Protein AF-Q6TFE7-F1 (afdb_monomer_lite)

Radius of gyration: 23.32 Å; chains: 1; bounding box: 56×25×63 Å

Secondary structure (DSSP, 8-state):
---HHHHHHHHHHHHHHHHHHHHTTHHHHHHHH-HHHHHHHHHHHHHHHHHHHHHHHTS-SEEEEEEEEEEEPTT-SSPPEEEEEEEEEEETT-SSEEEEEEETTEEEEEEES--BSSTTS-SB--GGGSEEE---

Sequence (136 aa):
MSSERQKLKTDIQNIKRIIELIMQKEKVLIDYSGEEKFKKVISYFNEAIVCFEKKKDSLPIGYRYTGIFYTKKPYTYPVESVKTKETLFMPEHLSSWEKKLTKDGYEYSYYLRAVYKDKKMTIPLVREDGEMVFES

Organism: Caedibacter taeniospiralis (NCBI:txid28907)

Foldseek 3Di:
DAFPLNVLVVVLVVLVVVLVVVVVCVVVCCVPPNPVVSVVVSVVSVVVSVVSVVVSQVAFQWFKDAAWKWAWDPPDVVIFIDIDGGMWTGGSGDFWTWDWDQDPNDTDIDTGPWMAPDGVSPHTDGRVNTDGHGDD

Structure (mmCIF, N/CA/C/O backbone):
data_AF-Q6TFE7-F1
#
_entry.id   AF-Q6TFE7-F1
#
loop_
_atom_site.group_PDB
_atom_site.id
_atom_site.type_symbol
_atom_site.label_atom_id
_atom_site.label_alt_id
_atom_site.label_comp_id
_atom_site.label_asym_id
_atom_site.label_entity_id
_atom_site.label_seq_id
_atom_site.pdbx_PDB_ins_code
_atom_site.Cartn_x
_atom_site.Cartn_y
_atom_site.Cartn_z
_atom_site.occupancy
_atom_site.B_iso_or_equiv
_atom_site.auth_seq_id
_atom_site.auth_comp_id
_atom_site.auth_asym_id
_atom_site.auth_atom_id
_atom_site.pdbx_PDB_model_num
ATOM 1 N N . MET A 1 1 ? -0.593 13.977 -6.172 1.00 44.97 1 MET A N 1
ATOM 2 C CA . MET A 1 1 ? -1.887 13.347 -5.823 1.00 44.97 1 MET A CA 1
ATOM 3 C C . MET A 1 1 ? -1.607 12.312 -4.747 1.00 44.97 1 MET A C 1
ATOM 5 O O . MET A 1 1 ? -0.647 11.578 -4.926 1.00 44.97 1 MET A O 1
ATOM 9 N N . SER A 1 2 ? -2.344 12.279 -3.630 1.00 57.44 2 SER A N 1
ATOM 10 C CA . SER A 1 2 ? -2.162 11.198 -2.648 1.00 57.44 2 SER A CA 1
ATOM 11 C C . SER A 1 2 ? -2.764 9.901 -3.190 1.00 57.44 2 SER A C 1
ATOM 13 O O . SER A 1 2 ? -3.879 9.918 -3.723 1.00 57.44 2 SER A O 1
ATOM 15 N N . SER A 1 3 ? -2.014 8.800 -3.092 1.00 79.69 3 SER A N 1
ATOM 16 C CA . SER A 1 3 ? -2.505 7.458 -3.411 1.00 79.69 3 SER A CA 1
ATOM 17 C C . SER A 1 3 ? -3.721 7.129 -2.535 1.00 79.69 3 SER A C 1
ATOM 19 O O . SER A 1 3 ? -3.845 7.610 -1.406 1.00 79.69 3 SER A O 1
ATOM 21 N N . GLU A 1 4 ? -4.641 6.310 -3.043 1.00 87.81 4 GLU A N 1
ATOM 22 C CA . GLU A 1 4 ? -5.791 5.820 -2.267 1.00 87.81 4 GLU A CA 1
ATOM 23 C C . GLU A 1 4 ? -5.336 5.112 -0.980 1.00 87.81 4 GLU A C 1
ATOM 25 O O . GLU A 1 4 ? -5.895 5.351 0.089 1.00 87.81 4 GLU A O 1
ATOM 30 N N . ARG A 1 5 ? -4.241 4.344 -1.052 1.00 89.19 5 ARG A N 1
ATOM 31 C CA . ARG A 1 5 ? -3.607 3.707 0.108 1.00 89.19 5 ARG A CA 1
ATOM 32 C C . ARG A 1 5 ? -3.172 4.726 1.168 1.00 89.19 5 ARG A C 1
ATOM 34 O O . ARG A 1 5 ? -3.431 4.514 2.352 1.00 89.19 5 ARG A O 1
ATOM 41 N N . GLN A 1 6 ? -2.563 5.848 0.769 1.00 88.00 6 GLN A N 1
ATOM 42 C CA . GLN A 1 6 ? -2.154 6.899 1.705 1.00 88.00 6 GLN A CA 1
ATOM 43 C C . GLN A 1 6 ? -3.362 7.576 2.364 1.00 88.00 6 GLN A C 1
ATOM 45 O O . GLN A 1 6 ? -3.302 7.883 3.553 1.00 88.00 6 GLN A O 1
ATOM 50 N N . LYS A 1 7 ? -4.466 7.768 1.628 1.00 91.19 7 LYS A N 1
ATOM 51 C CA . LYS A 1 7 ? -5.720 8.282 2.206 1.00 91.19 7 LYS A CA 1
ATOM 52 C C . LYS A 1 7 ? -6.262 7.332 3.272 1.00 91.19 7 LYS A C 1
ATOM 54 O O . LYS A 1 7 ? -6.470 7.763 4.399 1.00 91.19 7 LYS A O 1
ATOM 59 N N . LEU A 1 8 ? -6.353 6.036 2.962 1.00 93.88 8 LEU A N 1
ATOM 60 C CA . LEU A 1 8 ? -6.782 5.014 3.924 1.00 93.88 8 LEU A CA 1
ATOM 61 C C . LEU A 1 8 ? -5.886 4.983 5.168 1.00 93.88 8 LEU A C 1
ATOM 63 O O . LEU A 1 8 ? -6.387 4.875 6.284 1.00 93.88 8 LEU A O 1
ATOM 67 N N . LYS A 1 9 ? -4.564 5.132 5.005 1.00 92.56 9 LYS A N 1
ATOM 68 C CA . LYS A 1 9 ? -3.623 5.218 6.134 1.00 92.56 9 LYS A CA 1
ATOM 69 C C . LYS A 1 9 ? -3.935 6.410 7.044 1.00 92.56 9 LYS A C 1
ATOM 71 O O . LYS A 1 9 ? -3.942 6.255 8.264 1.00 92.56 9 LYS A O 1
ATOM 76 N N . THR A 1 10 ? -4.201 7.575 6.459 1.00 94.31 10 THR A N 1
ATOM 77 C CA . THR A 1 10 ? -4.596 8.776 7.203 1.00 94.31 10 THR A CA 1
ATOM 78 C C . THR A 1 10 ? -5.951 8.594 7.890 1.00 94.31 10 THR A C 1
ATOM 80 O O . THR A 1 10 ? -6.075 8.916 9.070 1.00 94.31 10 THR A O 1
ATOM 83 N N . ASP A 1 11 ? -6.940 8.017 7.210 1.00 95.25 11 ASP A N 1
ATOM 84 C CA . ASP A 1 11 ? -8.273 7.794 7.778 1.00 95.25 11 ASP A CA 1
ATOM 85 C C . ASP A 1 11 ? -8.238 6.814 8.958 1.00 95.25 11 ASP A C 1
ATOM 87 O O . ASP A 1 11 ? -8.821 7.092 10.005 1.00 95.25 11 ASP A O 1
ATOM 91 N N . ILE A 1 12 ? -7.476 5.718 8.851 1.00 96.69 12 ILE A N 1
ATOM 92 C CA . ILE A 1 12 ? -7.254 4.777 9.962 1.00 96.69 12 ILE A CA 1
ATOM 93 C C . ILE A 1 12 ? -6.644 5.497 11.172 1.00 96.69 12 ILE A C 1
ATOM 95 O O . ILE A 1 12 ? -7.103 5.302 12.298 1.00 96.69 12 ILE A O 1
ATOM 99 N N . GLN A 1 13 ? -5.623 6.336 10.964 1.00 97.38 13 GLN A N 1
ATOM 100 C CA . GLN A 1 13 ? -5.000 7.104 12.050 1.00 97.38 13 GLN A CA 1
ATOM 101 C C . GLN A 1 13 ? -5.988 8.072 12.708 1.00 97.38 13 GLN A C 1
ATOM 103 O O . GLN A 1 13 ? -6.032 8.168 13.935 1.00 97.38 13 GLN A O 1
ATOM 108 N N . ASN A 1 14 ? -6.809 8.752 11.908 1.00 97.06 14 ASN A N 1
ATOM 109 C CA . ASN A 1 14 ? -7.833 9.660 12.413 1.00 97.06 14 ASN A CA 1
ATOM 110 C C . ASN A 1 14 ? -8.880 8.917 13.251 1.00 97.06 14 ASN A C 1
ATOM 112 O O . ASN A 1 14 ? -9.222 9.379 14.338 1.00 97.06 14 ASN A O 1
ATOM 116 N N . ILE A 1 15 ? -9.349 7.749 12.799 1.00 96.81 15 ILE A N 1
ATOM 117 C CA . ILE A 1 15 ? -10.313 6.939 13.556 1.00 96.81 15 ILE A CA 1
ATOM 118 C C . ILE A 1 15 ? -9.692 6.430 14.861 1.00 96.81 15 ILE A C 1
ATOM 120 O O . ILE A 1 15 ? -10.327 6.546 15.907 1.00 96.81 15 ILE A O 1
ATOM 124 N N . LYS A 1 16 ? -8.442 5.945 14.841 1.00 97.50 16 LYS A N 1
ATOM 125 C CA . LYS A 1 16 ? -7.725 5.535 16.066 1.00 97.50 16 LYS A CA 1
ATOM 126 C C . LYS A 1 16 ? -7.658 6.686 17.077 1.00 97.50 16 LYS A C 1
ATOM 128 O O . LYS A 1 16 ? -7.997 6.497 18.241 1.00 97.50 16 LYS A O 1
ATOM 133 N N . ARG A 1 17 ? -7.362 7.904 16.616 1.00 97.38 17 ARG A N 1
ATOM 134 C CA . ARG A 1 17 ? -7.374 9.105 17.465 1.00 97.38 17 ARG A CA 1
ATOM 135 C C . ARG A 1 17 ? -8.767 9.455 18.000 1.00 97.38 17 ARG A C 1
ATOM 137 O O . ARG A 1 17 ? -8.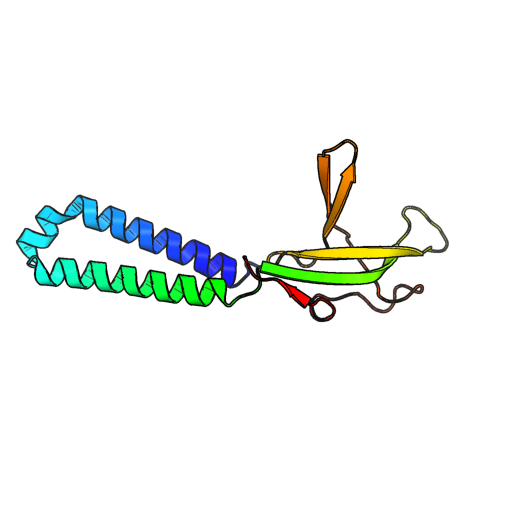886 9.899 19.138 1.00 97.38 17 ARG A O 1
ATOM 144 N N . ILE A 1 18 ? -9.826 9.268 17.211 1.00 96.31 18 ILE A N 1
ATOM 145 C CA . ILE A 1 18 ? -11.208 9.458 17.682 1.00 96.31 18 ILE A CA 1
ATOM 146 C C . ILE A 1 18 ? -11.527 8.466 18.807 1.00 96.31 18 ILE A C 1
ATOM 148 O O . ILE A 1 18 ? -12.042 8.884 19.842 1.00 96.31 18 ILE A O 1
ATOM 152 N N . ILE A 1 19 ? -11.178 7.185 18.640 1.00 96.88 19 ILE A N 1
ATOM 153 C CA . ILE A 1 19 ? -11.347 6.162 19.683 1.00 96.88 19 ILE A CA 1
ATOM 154 C C . ILE A 1 19 ? -10.614 6.585 20.959 1.00 96.88 19 ILE A C 1
ATOM 156 O O . ILE A 1 19 ? -11.217 6.582 22.027 1.00 96.88 19 ILE A O 1
ATOM 160 N N . GLU A 1 20 ? -9.351 7.008 20.863 1.00 97.00 20 GLU A N 1
ATOM 161 C CA . GLU A 1 20 ? -8.571 7.475 22.018 1.00 97.00 20 GLU A CA 1
ATOM 162 C C . GLU A 1 20 ? -9.266 8.623 22.767 1.00 97.00 20 GLU A C 1
ATOM 164 O O . GLU A 1 20 ? -9.377 8.590 23.993 1.00 97.00 20 GLU A O 1
ATOM 169 N N . LEU A 1 21 ? -9.779 9.623 22.042 1.00 96.25 21 LEU A N 1
ATOM 170 C CA . LEU A 1 21 ? -10.499 10.752 22.638 1.00 96.25 21 LEU A CA 1
ATOM 171 C C . LEU A 1 21 ? -11.812 10.321 23.308 1.00 96.25 21 LEU A C 1
ATOM 173 O O . LEU A 1 21 ? -12.169 10.859 24.357 1.00 96.25 21 LEU A O 1
ATOM 177 N N . ILE A 1 22 ? -12.518 9.346 22.730 1.00 94.62 22 ILE A N 1
ATOM 178 C CA . ILE A 1 22 ? -13.731 8.765 23.319 1.00 94.62 22 ILE A CA 1
ATOM 179 C C . ILE A 1 22 ? -13.385 7.997 24.602 1.00 94.62 22 ILE A C 1
ATOM 181 O O . ILE A 1 22 ? -14.044 8.193 25.622 1.00 94.62 22 ILE A O 1
ATOM 185 N N . MET A 1 23 ? -12.326 7.182 24.584 1.00 95.00 23 MET A N 1
ATOM 186 C CA . MET A 1 23 ? -11.873 6.404 25.743 1.00 95.00 23 MET A CA 1
ATOM 187 C C . MET A 1 23 ? -11.478 7.302 26.923 1.00 95.00 23 MET A C 1
ATOM 189 O O . MET A 1 23 ? -11.790 6.993 28.068 1.00 95.00 23 MET A O 1
ATOM 193 N N . GLN A 1 24 ? -10.898 8.480 26.674 1.00 96.56 24 GLN A N 1
ATOM 194 C CA . GLN A 1 24 ? -10.630 9.469 27.734 1.00 96.56 24 GLN A CA 1
ATOM 195 C C . GLN A 1 24 ? -11.897 9.973 28.450 1.00 96.56 24 GLN A C 1
ATOM 197 O O . GLN A 1 24 ? -11.807 10.556 29.533 1.00 96.56 24 GLN A O 1
ATOM 202 N N . LYS A 1 25 ? -13.076 9.795 27.845 1.00 95.62 25 LYS A N 1
ATOM 203 C CA . LYS A 1 25 ? -14.385 10.175 28.392 1.00 95.62 25 LYS A CA 1
ATOM 204 C C . LYS A 1 25 ? -15.253 8.964 28.738 1.00 95.62 25 LYS A C 1
ATOM 206 O O . LYS A 1 25 ? -16.433 9.155 29.023 1.00 95.62 25 LYS A O 1
ATOM 211 N N . GLU A 1 26 ? -14.677 7.760 28.765 1.00 95.38 26 GLU A N 1
ATOM 212 C CA . GLU A 1 26 ? -15.379 6.484 28.961 1.00 95.38 26 GLU A CA 1
ATOM 213 C C . GLU A 1 26 ? -16.375 6.534 30.121 1.00 95.38 26 GLU A C 1
ATOM 215 O O . GLU A 1 26 ? -17.563 6.333 29.900 1.00 95.38 26 GLU A O 1
ATOM 220 N N . LYS A 1 27 ? -15.923 6.896 31.329 1.00 96.25 27 LYS A N 1
ATOM 221 C CA . LYS A 1 27 ? -16.783 6.937 32.522 1.00 96.25 27 LYS A CA 1
ATOM 222 C C . LYS A 1 27 ? -18.033 7.799 32.316 1.00 96.25 27 LYS A C 1
ATOM 224 O O . LYS A 1 27 ? -19.142 7.330 32.522 1.00 96.25 27 LYS A O 1
ATOM 229 N N . VAL A 1 28 ? -17.850 9.035 31.846 1.00 96.88 28 VAL A N 1
ATOM 230 C CA . VAL A 1 28 ? -18.964 9.964 31.599 1.00 96.88 28 VAL A CA 1
ATOM 231 C C . VAL A 1 28 ? -19.895 9.400 30.526 1.00 96.88 28 VAL A C 1
ATOM 233 O O . VAL A 1 28 ? -21.109 9.423 30.678 1.00 96.88 28 VAL A O 1
ATOM 236 N N . LEU A 1 29 ? -19.353 8.862 29.436 1.00 94.81 29 LEU A N 1
ATOM 237 C CA . LEU A 1 29 ? -20.173 8.320 28.355 1.00 94.81 29 LEU A CA 1
ATOM 238 C C . LEU A 1 29 ? -20.955 7.073 28.788 1.00 94.81 29 LEU A C 1
ATOM 240 O O . LEU A 1 29 ? -22.118 6.936 28.404 1.00 94.81 29 LEU A O 1
ATOM 244 N N . ILE A 1 30 ? -20.367 6.201 29.608 1.00 96.81 30 ILE A N 1
ATOM 245 C CA . ILE A 1 30 ? -21.051 5.043 30.196 1.00 96.81 30 ILE A CA 1
ATOM 246 C C . ILE A 1 30 ? -22.167 5.506 31.138 1.00 96.81 30 ILE A C 1
ATOM 248 O O . ILE A 1 30 ? -23.285 5.012 31.006 1.00 96.81 30 ILE A O 1
ATOM 252 N N . ASP A 1 31 ? -21.910 6.490 32.003 1.00 97.06 31 ASP A N 1
ATOM 253 C CA . ASP A 1 31 ? -22.904 7.014 32.952 1.00 97.06 31 ASP A CA 1
ATOM 254 C C . ASP A 1 31 ? -24.158 7.565 32.239 1.00 97.06 31 ASP A C 1
ATOM 256 O O . ASP A 1 31 ? -25.276 7.395 32.723 1.00 97.06 31 ASP A O 1
ATOM 260 N N . TYR A 1 32 ? -23.996 8.190 31.064 1.00 95.38 32 TYR A N 1
ATOM 261 C CA . TYR A 1 32 ? -25.107 8.788 30.307 1.00 95.38 32 TYR A CA 1
ATOM 262 C C . TYR A 1 32 ? -25.745 7.871 29.250 1.00 95.38 32 TYR A C 1
ATOM 264 O O . TYR A 1 32 ? -26.912 8.063 28.907 1.00 95.38 32 TYR A O 1
ATOM 272 N N . SER A 1 33 ? -25.007 6.913 28.679 1.00 93.38 33 SER A N 1
ATOM 273 C CA . SER A 1 33 ? -25.491 6.088 27.555 1.00 93.38 33 SER A CA 1
ATOM 274 C C . SER A 1 33 ? -25.626 4.596 27.866 1.00 93.38 33 SER A C 1
ATOM 276 O O . SER A 1 33 ? -26.329 3.890 27.139 1.00 93.38 33 SER A O 1
ATOM 278 N N . GLY A 1 34 ? -25.013 4.128 28.953 1.00 95.38 34 GLY A N 1
ATOM 279 C CA . GLY A 1 34 ? -24.910 2.721 29.314 1.00 95.38 34 GLY A CA 1
ATOM 280 C C . GLY A 1 34 ? -23.720 2.019 28.653 1.00 95.38 34 GLY A C 1
ATOM 281 O O . GLY A 1 34 ? -23.336 2.305 27.516 1.00 95.38 34 GLY A O 1
ATOM 282 N N . GLU A 1 35 ? -23.156 1.049 29.370 1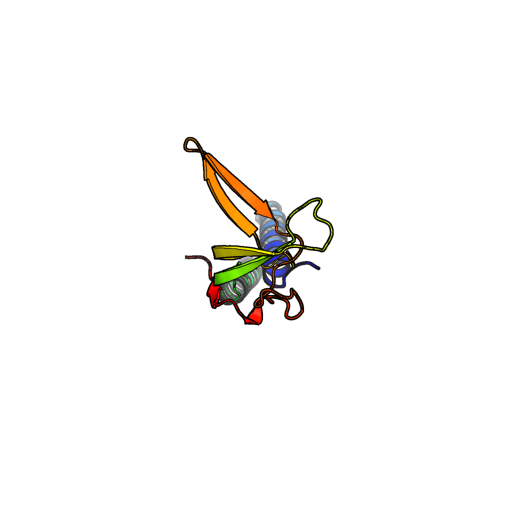.00 96.19 35 GLU A N 1
ATOM 283 C CA . GLU A 1 35 ? -21.956 0.308 28.965 1.00 96.19 35 GLU A CA 1
ATOM 284 C C . GLU A 1 35 ? -22.122 -0.417 27.620 1.00 96.19 35 GLU A C 1
ATOM 286 O O . GLU A 1 35 ? -21.223 -0.401 26.781 1.00 96.19 35 GLU A O 1
ATOM 291 N N . GLU A 1 36 ? -23.291 -1.013 27.378 1.00 97.00 36 GLU A N 1
ATOM 292 C CA . GLU A 1 36 ? -23.576 -1.747 26.141 1.00 97.00 36 GLU A CA 1
ATOM 293 C C . GLU A 1 36 ? -23.504 -0.839 24.904 1.00 97.00 36 GLU A C 1
ATOM 295 O O . GLU A 1 36 ? -22.863 -1.184 23.906 1.00 97.00 36 GLU A O 1
ATOM 300 N N . LYS A 1 37 ? -24.113 0.355 24.970 1.00 95.44 37 LYS A N 1
ATOM 301 C CA . LYS A 1 37 ? -24.085 1.314 23.855 1.00 95.44 37 LYS A CA 1
ATOM 302 C C . LYS A 1 37 ? -22.674 1.828 23.612 1.00 95.44 37 LYS A C 1
ATOM 304 O O . LYS A 1 37 ? -22.258 1.904 22.456 1.00 95.44 37 LYS A O 1
ATOM 309 N N . PHE A 1 38 ? -21.933 2.129 24.678 1.00 95.62 38 PHE A N 1
ATOM 310 C CA . PHE A 1 38 ? -20.537 2.541 24.579 1.00 95.62 38 PHE A CA 1
ATOM 311 C C . PHE A 1 38 ? -19.688 1.472 23.874 1.00 95.62 38 PHE A C 1
ATOM 313 O O . PHE A 1 38 ? -19.055 1.755 22.854 1.00 95.62 38 PHE A O 1
ATOM 320 N N . LYS A 1 39 ? -19.757 0.218 24.339 1.00 95.88 39 LYS A N 1
ATOM 321 C CA . LYS A 1 39 ? -19.047 -0.917 23.728 1.00 95.88 39 LYS A CA 1
ATOM 322 C C . LYS A 1 39 ? -19.410 -1.102 22.257 1.00 95.88 39 LYS A C 1
ATOM 324 O O . LYS A 1 39 ? -18.521 -1.324 21.438 1.00 95.88 39 LYS A O 1
ATOM 329 N N . LYS A 1 40 ? -20.688 -0.953 21.898 1.00 96.50 40 LYS A N 1
ATOM 330 C CA . LYS A 1 40 ? -21.150 -1.068 20.508 1.00 96.50 40 LYS A CA 1
ATOM 331 C C . LYS A 1 40 ? -20.539 -0.000 19.594 1.00 96.50 40 LYS A C 1
ATOM 333 O O . LYS A 1 40 ? -20.136 -0.323 18.480 1.00 96.50 40 LYS A O 1
ATOM 338 N N . VAL A 1 41 ? -20.433 1.246 20.061 1.00 95.00 41 VAL A N 1
ATOM 339 C CA . VAL A 1 41 ? -19.795 2.337 19.301 1.00 95.00 41 VAL A CA 1
ATOM 340 C C . VAL A 1 41 ? -18.308 2.057 19.083 1.00 95.00 41 VAL A C 1
ATOM 342 O O . VAL A 1 41 ? -17.817 2.199 17.964 1.00 95.00 41 VAL A O 1
ATOM 345 N N . ILE A 1 42 ? -17.595 1.616 20.122 1.00 96.56 42 ILE A N 1
ATOM 346 C CA . ILE A 1 42 ? -16.173 1.269 20.001 1.00 96.56 42 ILE A CA 1
ATOM 347 C C . ILE A 1 42 ? -15.972 0.073 19.058 1.00 96.56 42 ILE A C 1
ATOM 349 O O . ILE A 1 42 ? -15.091 0.124 18.198 1.00 96.56 42 ILE A O 1
ATOM 353 N N . SER A 1 43 ? -16.812 -0.966 19.158 1.00 96.88 43 SER A N 1
ATOM 354 C CA . SER A 1 43 ? -16.773 -2.123 18.248 1.00 96.88 43 SER A CA 1
ATOM 355 C C . SER A 1 43 ? -16.929 -1.693 16.795 1.00 96.88 43 SER A C 1
ATOM 357 O O . SER A 1 43 ? -16.114 -2.066 15.958 1.00 96.88 43 SER A O 1
ATOM 359 N N . TYR A 1 44 ? -17.906 -0.828 16.510 1.00 96.75 44 TYR A N 1
ATOM 360 C CA . TYR A 1 44 ? -18.147 -0.318 15.163 1.00 96.75 44 TYR A CA 1
ATOM 361 C C . TYR A 1 44 ? -16.910 0.365 14.559 1.00 96.75 44 TYR A C 1
ATOM 363 O O . TYR A 1 44 ? -16.542 0.085 13.418 1.00 96.75 44 TYR A O 1
ATOM 371 N N . PHE A 1 45 ? -16.228 1.233 15.316 1.00 97.00 45 PHE A N 1
ATOM 372 C CA . PHE A 1 45 ? -15.010 1.880 14.819 1.00 97.00 45 PHE A CA 1
ATOM 373 C C . PHE A 1 45 ? -13.860 0.890 14.611 1.00 97.00 45 PHE A C 1
ATOM 375 O O . PHE A 1 45 ? -13.136 1.001 13.621 1.00 97.00 45 PHE A O 1
ATOM 382 N N . ASN A 1 46 ? -13.703 -0.092 15.501 1.00 97.25 46 ASN A N 1
ATOM 383 C CA . ASN A 1 46 ? -12.688 -1.135 15.346 1.00 97.25 46 ASN A CA 1
ATOM 384 C C . ASN A 1 46 ? -12.950 -2.004 14.107 1.00 97.25 46 ASN A C 1
ATOM 386 O O . ASN A 1 46 ? -12.031 -2.269 13.336 1.00 97.25 46 ASN A O 1
ATOM 390 N N . GLU A 1 47 ? -14.200 -2.395 13.864 1.00 97.31 47 GLU A N 1
ATOM 391 C CA . GLU A 1 47 ? -14.600 -3.133 12.662 1.00 97.31 47 GLU A CA 1
ATOM 392 C C . GLU A 1 47 ? -14.345 -2.317 11.387 1.00 97.31 47 GLU A C 1
ATOM 394 O O . GLU A 1 47 ? -13.817 -2.844 10.404 1.00 97.31 47 GLU A O 1
ATOM 399 N N . ALA A 1 48 ? -14.641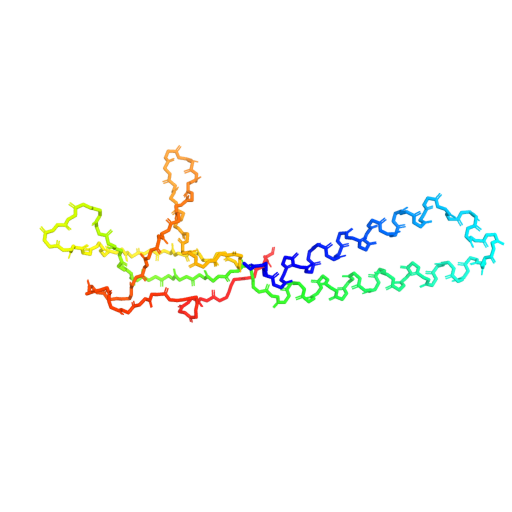 -1.012 11.412 1.00 96.25 48 ALA A N 1
ATOM 400 C CA . ALA A 1 48 ? -14.337 -0.112 10.303 1.00 96.25 48 ALA A CA 1
ATOM 401 C C . ALA A 1 48 ? -12.824 -0.026 10.029 1.00 96.25 48 ALA A C 1
ATOM 403 O O . ALA A 1 48 ? -12.414 -0.113 8.869 1.00 96.25 48 ALA A O 1
ATOM 404 N N . ILE A 1 49 ? -11.990 0.071 11.075 1.00 97.44 49 ILE A N 1
ATOM 405 C CA . ILE A 1 49 ? -10.524 0.031 10.947 1.00 97.44 49 ILE A CA 1
ATOM 406 C C . ILE A 1 49 ? -10.083 -1.269 10.271 1.00 97.44 49 ILE A C 1
ATOM 408 O O . ILE A 1 49 ? -9.309 -1.208 9.320 1.00 97.44 49 ILE A O 1
ATOM 412 N N . VAL A 1 50 ? -10.601 -2.427 10.695 1.00 97.25 50 VAL A N 1
ATOM 413 C CA . VAL A 1 50 ? -10.250 -3.727 10.094 1.00 97.25 50 VAL A CA 1
ATOM 414 C C . VAL A 1 50 ? -10.604 -3.766 8.605 1.00 97.25 50 VAL A C 1
ATOM 416 O O . VAL A 1 50 ? -9.815 -4.242 7.786 1.00 97.25 50 VAL A O 1
ATOM 419 N N . CYS A 1 51 ? -11.771 -3.247 8.221 1.00 96.19 51 CYS A N 1
ATOM 420 C CA . CYS A 1 51 ? -12.168 -3.148 6.816 1.00 96.19 51 CYS A CA 1
ATOM 421 C C . CYS A 1 51 ? -11.234 -2.228 6.015 1.00 96.19 51 CYS A C 1
ATOM 423 O O . CYS A 1 51 ? -10.847 -2.566 4.894 1.00 96.19 51 CYS A O 1
ATOM 425 N N . PHE A 1 52 ? -10.843 -1.088 6.586 1.00 95.44 52 PHE A N 1
ATOM 426 C CA . PHE A 1 52 ? -9.923 -0.151 5.942 1.00 95.44 52 PHE A CA 1
ATOM 427 C C . PHE A 1 52 ? -8.509 -0.714 5.834 1.00 95.44 52 PHE A C 1
ATOM 429 O O . PHE A 1 52 ? -7.877 -0.530 4.798 1.00 95.44 52 PHE A O 1
ATOM 436 N N . GLU A 1 53 ? -8.026 -1.436 6.845 1.00 95.12 53 GLU A N 1
ATOM 437 C CA . GLU A 1 53 ? -6.731 -2.120 6.816 1.00 95.12 53 GLU A CA 1
ATOM 438 C C . GLU A 1 53 ? -6.715 -3.185 5.711 1.00 95.12 53 GLU A C 1
ATOM 440 O O . GLU A 1 53 ? -5.851 -3.132 4.838 1.00 95.12 53 GLU A O 1
ATOM 445 N N . LYS A 1 54 ? -7.747 -4.036 5.623 1.00 94.69 54 LYS A N 1
ATOM 446 C CA . LYS A 1 54 ? -7.890 -5.010 4.523 1.00 94.69 54 LYS A CA 1
ATOM 447 C C . LYS A 1 54 ? -7.915 -4.345 3.147 1.00 94.69 54 LYS A C 1
ATOM 449 O O . LYS A 1 54 ? -7.249 -4.806 2.220 1.00 94.69 54 LYS A O 1
ATOM 454 N N . LYS A 1 55 ? -8.679 -3.257 2.992 1.00 93.44 55 LYS A N 1
ATOM 455 C CA . LYS A 1 55 ? -8.745 -2.521 1.722 1.00 93.44 55 LYS A CA 1
ATOM 456 C C . LYS A 1 55 ? -7.398 -1.892 1.387 1.00 93.44 55 LYS A C 1
ATOM 458 O O . LYS A 1 55 ? -6.957 -2.017 0.248 1.00 93.44 55 LYS A O 1
ATOM 463 N N . LYS A 1 56 ? -6.735 -1.266 2.362 1.00 93.19 56 LYS A N 1
ATOM 464 C CA . LYS A 1 56 ? -5.387 -0.717 2.218 1.00 93.19 56 LYS A CA 1
ATOM 465 C C . LYS A 1 56 ? -4.456 -1.813 1.716 1.00 93.19 56 LYS A C 1
ATOM 467 O O . LYS A 1 56 ? -3.852 -1.623 0.674 1.00 93.19 56 LYS A O 1
ATOM 472 N N . ASP A 1 57 ? -4.399 -2.964 2.376 1.00 91.06 57 ASP A N 1
ATOM 473 C CA . ASP A 1 57 ? -3.481 -4.063 2.040 1.00 91.06 57 ASP A CA 1
ATOM 474 C C . ASP A 1 57 ? -3.752 -4.696 0.672 1.00 91.06 57 ASP A C 1
ATOM 476 O O . ASP A 1 57 ? -2.817 -5.139 0.013 1.00 91.06 57 ASP A O 1
ATOM 480 N N . SER A 1 58 ? -4.992 -4.623 0.182 1.00 91.12 58 SER A N 1
ATOM 481 C CA . SER A 1 58 ? -5.334 -5.017 -1.192 1.00 91.12 58 SER A CA 1
ATOM 482 C C . SER A 1 58 ? -4.820 -4.065 -2.283 1.00 91.12 58 SER A C 1
ATOM 484 O O . SER A 1 58 ? -4.936 -4.382 -3.465 1.00 91.12 58 SER A O 1
ATOM 486 N N . LEU A 1 59 ? -4.291 -2.890 -1.921 1.00 91.50 59 LEU A N 1
ATOM 487 C CA . LEU A 1 59 ? -3.744 -1.911 -2.861 1.00 91.50 59 LEU A CA 1
ATOM 488 C C . LEU A 1 59 ? -2.215 -2.027 -2.946 1.00 91.50 59 LEU A C 1
ATOM 490 O O . LEU A 1 59 ? -1.555 -2.152 -1.910 1.00 91.50 59 LEU A O 1
ATOM 494 N N . PRO A 1 60 ? -1.627 -1.926 -4.151 1.00 91.62 60 PRO A N 1
ATOM 495 C CA . PRO A 1 60 ? -0.186 -2.032 -4.320 1.00 91.62 60 PRO A CA 1
ATOM 496 C C . PRO A 1 60 ? 0.540 -0.826 -3.720 1.00 91.62 60 PRO A C 1
ATOM 498 O O . PRO A 1 60 ? 0.110 0.308 -3.899 1.00 91.62 60 PRO A O 1
ATOM 501 N N . ILE A 1 61 ? 1.688 -1.068 -3.084 1.00 91.56 61 ILE A N 1
ATOM 502 C CA . ILE A 1 61 ? 2.607 -0.027 -2.588 1.00 91.56 61 ILE A CA 1
ATOM 503 C C . ILE A 1 61 ? 3.405 0.644 -3.718 1.00 91.56 61 ILE A C 1
ATOM 505 O O . ILE A 1 61 ? 4.095 1.644 -3.508 1.00 91.56 61 ILE A O 1
ATOM 509 N N . GLY A 1 62 ? 3.343 0.085 -4.923 1.00 92.12 62 GLY A N 1
ATOM 510 C CA . GLY A 1 62 ? 4.027 0.591 -6.101 1.00 92.12 62 GLY A CA 1
ATOM 511 C C . GLY A 1 62 ? 4.108 -0.453 -7.206 1.00 92.12 62 GLY A C 1
ATOM 512 O O . GLY A 1 62 ? 3.469 -1.503 -7.143 1.00 92.12 62 GLY A O 1
ATOM 513 N N . TYR A 1 63 ? 4.921 -0.153 -8.211 1.00 93.94 63 TYR A N 1
ATOM 514 C CA . TYR A 1 63 ? 5.120 -0.995 -9.388 1.00 93.94 63 TYR A CA 1
ATOM 515 C C . TYR A 1 63 ? 6.602 -1.301 -9.560 1.00 93.94 63 TYR A C 1
ATOM 517 O O . TYR A 1 63 ? 7.441 -0.417 -9.391 1.00 93.94 63 TYR A O 1
ATOM 525 N N . ARG A 1 64 ? 6.944 -2.540 -9.905 1.00 95.06 64 ARG A N 1
ATOM 526 C CA . ARG A 1 64 ? 8.322 -2.971 -10.149 1.00 95.06 64 ARG A CA 1
ATOM 527 C C . ARG A 1 64 ? 8.507 -3.318 -11.615 1.00 95.06 64 ARG A C 1
ATOM 529 O O . ARG A 1 64 ? 7.817 -4.181 -12.135 1.00 95.06 64 ARG A O 1
ATOM 536 N N . TYR A 1 65 ? 9.483 -2.693 -12.258 1.00 95.06 65 TYR A N 1
ATOM 537 C CA . TYR A 1 65 ? 9.910 -3.069 -13.601 1.00 95.06 65 TYR A CA 1
ATOM 538 C C . TYR A 1 65 ? 11.293 -3.705 -13.536 1.00 95.06 65 TYR A C 1
ATOM 540 O O . TYR A 1 65 ? 12.229 -3.072 -13.056 1.00 95.06 65 TYR A O 1
ATOM 548 N N . THR A 1 66 ? 11.446 -4.924 -14.047 1.00 94.88 66 THR A N 1
ATOM 549 C CA . THR A 1 66 ? 12.749 -5.589 -14.175 1.00 94.88 66 THR A CA 1
ATOM 550 C C . THR A 1 66 ? 13.016 -5.864 -15.643 1.00 94.88 66 THR A C 1
ATOM 552 O O . THR A 1 66 ? 12.316 -6.646 -16.280 1.00 94.88 66 THR A O 1
ATOM 555 N N . GLY A 1 67 ? 14.045 -5.230 -16.202 1.00 94.75 67 GLY A N 1
ATOM 556 C CA . GLY A 1 67 ? 14.317 -5.378 -17.623 1.00 94.75 67 GLY A CA 1
ATOM 557 C C . GLY A 1 67 ? 15.317 -4.376 -18.164 1.00 94.75 67 GLY A C 1
ATOM 558 O O . GLY A 1 67 ? 16.117 -3.791 -17.435 1.00 94.75 67 GLY A O 1
ATOM 559 N N . ILE A 1 68 ? 15.281 -4.207 -19.482 1.00 95.88 68 ILE A N 1
ATOM 560 C CA . ILE A 1 68 ? 16.090 -3.212 -20.180 1.00 95.88 68 ILE A CA 1
ATOM 561 C C . ILE A 1 68 ? 15.281 -1.924 -20.286 1.00 95.88 68 ILE A C 1
ATOM 563 O O . ILE A 1 68 ? 14.111 -1.954 -20.661 1.00 95.88 68 ILE A O 1
ATOM 567 N N . PHE A 1 69 ? 15.915 -0.799 -19.986 1.00 95.31 69 PHE A N 1
ATOM 568 C CA . PHE A 1 69 ? 15.340 0.526 -20.163 1.00 95.31 69 PHE A CA 1
ATOM 569 C C . PHE A 1 69 ? 16.409 1.532 -20.588 1.00 95.31 69 PHE A C 1
ATOM 571 O O . PHE A 1 69 ? 17.614 1.266 -20.521 1.00 95.31 69 PHE A O 1
ATOM 578 N N . TYR A 1 70 ? 15.949 2.696 -21.033 1.00 95.19 70 TYR A N 1
ATOM 579 C CA . TYR A 1 70 ? 16.787 3.765 -21.547 1.00 95.19 70 TYR A CA 1
ATOM 580 C C . TYR A 1 70 ? 16.541 5.061 -20.778 1.00 95.19 70 TYR A C 1
ATOM 582 O O . TYR A 1 70 ? 15.398 5.439 -20.523 1.00 95.19 70 TYR A O 1
ATOM 590 N N . THR A 1 71 ? 17.615 5.759 -20.422 1.00 93.50 71 THR A N 1
ATOM 591 C CA . THR A 1 71 ? 17.564 7.101 -19.825 1.00 93.50 71 THR A CA 1
ATOM 592 C C . THR A 1 71 ? 18.388 8.078 -20.655 1.00 93.50 71 THR A C 1
ATOM 594 O O . THR A 1 71 ? 19.307 7.686 -21.373 1.00 93.50 71 THR A O 1
ATOM 597 N N . LYS A 1 72 ? 18.069 9.372 -20.578 1.00 89.75 72 LYS A N 1
ATOM 598 C CA . LYS A 1 72 ? 18.844 10.405 -21.274 1.00 89.75 72 LYS A CA 1
ATOM 599 C C . LYS A 1 72 ? 20.216 10.565 -20.619 1.00 89.75 72 LYS A C 1
ATOM 601 O O . LYS A 1 72 ? 20.300 10.785 -19.411 1.00 89.75 72 LYS A O 1
ATOM 606 N N . LYS A 1 73 ? 21.282 10.526 -21.421 1.00 86.56 73 LYS A N 1
ATOM 607 C CA . LYS A 1 73 ? 22.635 10.845 -20.962 1.00 86.56 73 LYS A CA 1
ATOM 608 C C . LYS A 1 73 ? 22.734 12.354 -20.688 1.00 86.56 73 LYS A C 1
ATOM 610 O O . LYS A 1 73 ? 22.437 13.148 -21.590 1.00 86.56 73 LYS A O 1
ATOM 615 N N . PRO A 1 74 ? 23.117 12.780 -19.471 1.00 83.50 74 PRO A N 1
ATOM 616 C CA . PRO A 1 74 ? 23.243 14.197 -19.149 1.00 83.50 74 PRO A CA 1
ATOM 617 C C . PRO A 1 74 ? 24.225 14.908 -20.089 1.00 83.50 74 PRO A C 1
ATOM 619 O O . PRO A 1 74 ? 25.254 14.341 -20.444 1.00 83.50 74 PRO A O 1
ATOM 622 N N . TYR A 1 75 ? 23.904 16.149 -20.464 1.00 80.69 75 TYR A N 1
ATOM 623 C CA . TYR A 1 75 ? 24.813 17.072 -21.164 1.00 80.69 75 TYR A CA 1
ATOM 624 C C . TYR A 1 75 ? 25.386 16.569 -22.505 1.00 80.69 75 TYR A C 1
ATOM 626 O O . TYR A 1 75 ? 26.521 16.882 -22.847 1.00 80.69 75 TYR A O 1
ATOM 634 N N . THR A 1 76 ? 24.603 15.816 -23.285 1.00 80.38 76 THR A N 1
ATOM 635 C CA . THR A 1 76 ? 24.999 15.361 -24.633 1.00 80.38 76 THR A CA 1
ATOM 636 C C . THR A 1 76 ? 24.194 16.039 -25.744 1.00 80.38 76 THR A C 1
ATOM 638 O O . THR A 1 76 ? 22.970 16.162 -25.645 1.00 80.38 76 THR A O 1
ATOM 641 N N . TYR A 1 77 ? 24.902 16.477 -26.793 1.00 76.44 77 TYR A N 1
ATOM 642 C CA . TYR A 1 77 ? 24.360 16.950 -28.071 1.00 76.44 77 TYR A CA 1
ATOM 643 C C . TYR A 1 77 ? 25.134 16.281 -29.227 1.00 76.44 77 TYR A C 1
ATOM 645 O O . TYR A 1 77 ? 26.345 16.479 -29.306 1.00 76.44 77 TYR A O 1
ATOM 653 N N . PRO A 1 78 ? 24.477 15.513 -30.122 1.00 82.50 78 PRO A N 1
ATOM 654 C CA . PRO A 1 78 ? 23.053 15.166 -30.106 1.00 82.50 78 PRO A CA 1
ATOM 655 C C . PRO A 1 78 ? 22.673 14.342 -28.866 1.00 82.50 78 PRO A C 1
ATOM 657 O O . PRO A 1 78 ? 23.528 13.816 -28.161 1.00 82.50 78 PRO A O 1
ATOM 660 N N . VAL A 1 79 ? 21.374 14.278 -28.569 1.00 84.31 79 VAL A N 1
ATOM 661 C CA . VAL A 1 79 ? 20.874 13.582 -27.379 1.00 84.31 79 VAL A CA 1
ATOM 662 C C . VAL A 1 79 ? 21.226 12.093 -27.451 1.00 84.31 79 VAL A C 1
ATOM 664 O O . VAL A 1 79 ? 20.788 11.392 -28.362 1.00 84.31 79 VAL A O 1
ATOM 667 N N . GLU A 1 80 ? 21.964 11.600 -26.456 1.00 89.38 80 GLU A N 1
ATOM 668 C CA . GLU A 1 80 ? 22.308 10.183 -26.329 1.00 89.38 80 GLU A CA 1
ATOM 669 C C . GLU A 1 80 ? 21.469 9.481 -25.254 1.00 89.38 80 GLU A C 1
ATOM 671 O O . GLU A 1 80 ? 21.094 10.062 -24.231 1.00 89.38 80 GLU A O 1
ATOM 676 N N . SER A 1 81 ? 21.209 8.191 -25.467 1.00 91.19 81 SER A N 1
ATOM 677 C CA . SER A 1 81 ? 20.545 7.310 -24.504 1.00 91.19 81 SER A CA 1
ATOM 678 C C . SER A 1 81 ? 21.558 6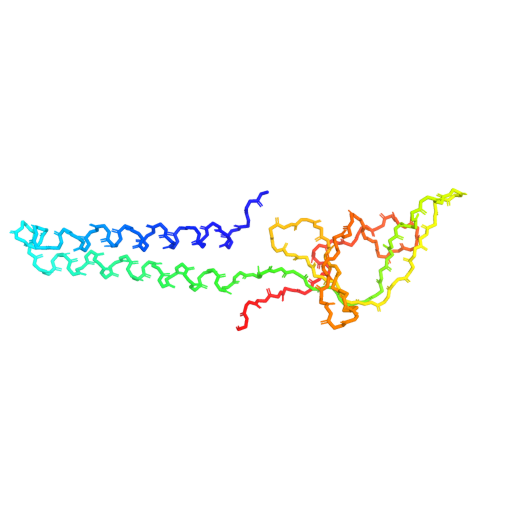.416 -23.784 1.00 91.19 81 SER A C 1
ATOM 680 O O . SER A 1 81 ? 22.429 5.830 -24.433 1.00 91.19 81 SER A O 1
ATOM 682 N N . VAL A 1 82 ? 21.371 6.194 -22.489 1.00 92.62 82 VAL A N 1
ATOM 683 C CA . VAL A 1 82 ? 22.057 5.155 -21.714 1.00 92.62 82 VAL A CA 1
ATOM 684 C C . VAL A 1 82 ? 21.147 3.937 -21.625 1.00 92.62 82 VAL A C 1
ATOM 686 O O . VAL A 1 82 ? 20.013 4.057 -21.173 1.00 92.62 82 VAL A O 1
ATOM 689 N N . LYS A 1 83 ? 21.638 2.775 -22.064 1.00 94.12 83 LYS A N 1
ATOM 690 C CA . LYS A 1 83 ? 20.943 1.490 -21.926 1.00 94.12 83 LYS A CA 1
ATOM 691 C C . LYS A 1 83 ? 21.303 0.867 -20.580 1.00 94.12 83 LYS A C 1
ATOM 693 O O . LYS A 1 83 ? 22.479 0.621 -20.328 1.00 94.12 83 LYS A O 1
ATOM 698 N N . THR A 1 84 ? 20.300 0.537 -19.781 1.00 92.81 84 THR A N 1
ATOM 699 C CA . THR A 1 84 ? 20.466 -0.064 -18.452 1.00 92.81 84 THR A CA 1
ATOM 700 C C . THR A 1 84 ? 19.642 -1.345 -18.369 1.00 92.81 84 THR A C 1
ATOM 702 O O . THR A 1 84 ? 18.557 -1.407 -18.945 1.00 92.81 84 THR A O 1
ATOM 705 N N . LYS A 1 85 ? 20.155 -2.381 -17.692 1.00 93.44 85 LYS A N 1
ATOM 706 C CA . LYS A 1 85 ? 19.439 -3.645 -17.451 1.00 93.44 85 LYS A CA 1
ATOM 707 C C . LYS A 1 85 ? 19.388 -3.931 -15.955 1.00 93.44 85 LYS A C 1
ATOM 709 O O . LYS A 1 85 ? 20.317 -4.523 -15.418 1.00 93.44 85 LYS A O 1
ATOM 714 N N . GLU A 1 86 ? 18.324 -3.493 -15.299 1.00 92.25 86 GLU A N 1
ATOM 715 C CA . GLU A 1 86 ? 18.188 -3.524 -13.840 1.00 92.25 86 GLU A CA 1
ATOM 716 C C . GLU A 1 86 ? 16.704 -3.533 -13.430 1.00 92.25 86 GLU A C 1
ATOM 718 O O . GLU A 1 86 ? 15.811 -3.615 -14.278 1.00 92.25 86 GLU A O 1
ATOM 723 N N . THR A 1 87 ? 16.456 -3.436 -12.124 1.00 92.31 87 THR A N 1
ATOM 724 C CA . THR A 1 87 ? 15.126 -3.281 -11.536 1.00 92.31 87 THR A CA 1
ATOM 725 C C . THR A 1 87 ? 14.876 -1.829 -11.136 1.00 92.31 87 THR A C 1
ATOM 727 O O . THR A 1 87 ? 15.714 -1.196 -10.495 1.00 92.31 87 THR A O 1
ATOM 730 N N . LEU A 1 88 ? 13.696 -1.325 -11.481 1.00 94.25 88 LEU A N 1
ATOM 731 C CA . LEU A 1 88 ? 13.153 -0.041 -11.061 1.00 94.25 88 LEU A CA 1
ATOM 732 C C . LEU A 1 88 ? 11.915 -0.266 -10.197 1.00 94.25 88 LEU A C 1
ATOM 734 O O . LEU A 1 88 ? 11.180 -1.238 -10.384 1.00 94.25 88 LEU 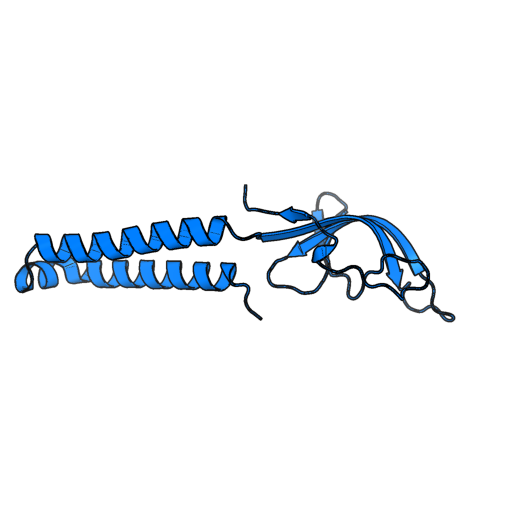A O 1
ATOM 738 N N . PHE A 1 89 ? 11.662 0.662 -9.285 1.00 93.88 89 PHE A N 1
ATOM 739 C CA . PHE A 1 89 ? 10.456 0.688 -8.471 1.00 93.88 89 PHE A CA 1
ATOM 740 C C . PHE A 1 89 ? 9.778 2.047 -8.606 1.00 93.88 89 PHE A C 1
ATOM 742 O O . PHE A 1 89 ? 10.439 3.068 -8.512 1.00 93.88 89 PHE A O 1
ATOM 749 N N . MET A 1 90 ? 8.476 2.096 -8.851 1.00 92.44 90 MET A N 1
ATOM 750 C CA . MET A 1 90 ? 7.701 3.333 -8.820 1.00 92.44 90 MET A CA 1
ATOM 751 C C . MET A 1 90 ? 6.806 3.303 -7.583 1.00 92.44 90 MET A C 1
ATOM 753 O O . MET A 1 90 ? 5.828 2.549 -7.580 1.00 92.44 90 MET A O 1
ATOM 757 N N . PRO A 1 91 ? 7.117 4.091 -6.539 1.00 89.44 91 PRO A N 1
ATOM 758 C CA . PRO A 1 91 ? 6.265 4.191 -5.362 1.00 89.44 91 PRO A CA 1
ATOM 759 C C . PRO A 1 91 ? 4.873 4.704 -5.733 1.00 89.44 91 PRO A C 1
ATOM 761 O O . PRO A 1 91 ? 4.740 5.611 -6.549 1.00 89.44 91 PRO A O 1
ATOM 764 N N . GLU A 1 92 ? 3.831 4.189 -5.082 1.00 86.06 92 GLU A N 1
ATOM 765 C CA . GLU A 1 92 ? 2.425 4.532 -5.366 1.00 86.06 92 GLU A CA 1
ATOM 766 C C . GLU A 1 92 ? 2.078 6.034 -5.320 1.00 86.06 92 GLU A C 1
ATOM 768 O O . GLU A 1 92 ? 1.091 6.473 -5.909 1.00 86.06 92 GLU A O 1
ATOM 773 N N . HIS A 1 93 ? 2.866 6.822 -4.589 1.00 82.31 93 HIS A N 1
ATOM 774 C CA . HIS A 1 93 ? 2.646 8.247 -4.366 1.00 82.31 93 HIS A CA 1
ATOM 775 C C . HIS A 1 93 ? 3.429 9.127 -5.352 1.00 82.31 93 HIS A C 1
ATOM 777 O O . HIS A 1 93 ? 3.305 10.354 -5.304 1.00 82.31 93 HIS A O 1
ATOM 783 N N . LEU A 1 94 ? 4.226 8.523 -6.242 1.00 83.19 94 LEU A N 1
ATOM 784 C CA . LEU A 1 94 ? 5.071 9.207 -7.217 1.00 83.19 94 LEU A CA 1
ATOM 785 C C . LEU A 1 94 ? 4.769 8.738 -8.641 1.00 83.19 94 LEU A C 1
ATOM 787 O O . LEU A 1 94 ? 4.348 7.613 -8.881 1.00 83.19 94 LEU A O 1
ATOM 791 N N . SER A 1 95 ? 5.067 9.610 -9.602 1.00 82.00 95 SER A N 1
ATOM 792 C CA . SER A 1 95 ? 5.022 9.298 -11.038 1.00 82.00 95 SER A CA 1
ATOM 793 C C . SER A 1 95 ? 6.419 9.066 -11.625 1.00 82.00 95 SER A C 1
ATOM 795 O O . SER A 1 95 ? 6.620 9.196 -12.830 1.00 82.00 95 SER A O 1
ATOM 797 N N . SER A 1 96 ? 7.420 8.821 -10.779 1.00 89.56 96 SER A N 1
ATOM 798 C CA . SER A 1 96 ? 8.823 8.689 -11.180 1.00 89.56 96 SER A CA 1
ATOM 799 C C . SER A 1 96 ? 9.379 7.348 -10.742 1.00 89.56 96 SER A C 1
ATOM 801 O O . SER A 1 96 ? 9.119 6.894 -9.630 1.00 89.56 96 SER A O 1
ATOM 803 N N . TRP A 1 97 ? 10.168 6.739 -11.622 1.00 92.81 97 TRP A N 1
ATOM 804 C CA . TRP A 1 97 ? 10.885 5.513 -11.314 1.00 92.81 97 TRP A CA 1
ATOM 805 C C . TRP A 1 97 ? 12.038 5.804 -10.360 1.00 92.81 97 TRP A C 1
ATOM 807 O O . TRP A 1 97 ? 12.831 6.716 -10.577 1.00 92.81 97 TRP A O 1
ATOM 817 N N . GLU A 1 98 ? 12.147 5.000 -9.323 1.00 92.19 98 GLU A N 1
ATOM 818 C CA . GLU A 1 98 ? 13.237 4.953 -8.370 1.00 92.19 98 GLU A CA 1
ATOM 819 C C . GLU A 1 98 ? 14.171 3.800 -8.739 1.00 92.19 98 GLU A C 1
ATOM 821 O O . GLU A 1 98 ? 13.748 2.661 -8.967 1.00 92.19 98 GLU A O 1
ATOM 826 N N . LYS A 1 99 ? 15.464 4.100 -8.788 1.00 88.56 99 LYS A N 1
ATOM 827 C CA . LYS A 1 99 ? 16.535 3.115 -8.865 1.00 88.56 99 LYS A CA 1
ATOM 828 C C . LYS A 1 99 ? 17.228 3.059 -7.509 1.00 88.56 99 LYS A C 1
ATOM 830 O O . LYS A 1 99 ? 17.764 4.071 -7.055 1.00 88.56 99 LYS A O 1
ATOM 835 N N . LYS A 1 100 ? 17.262 1.873 -6.900 1.00 83.25 100 LYS A N 1
ATOM 836 C CA . LYS A 1 100 ? 18.100 1.611 -5.728 1.00 83.25 100 LYS A CA 1
ATOM 837 C C . LYS A 1 100 ? 19.527 1.303 -6.164 1.00 83.25 100 LYS A C 1
ATOM 839 O O . LYS A 1 100 ? 19.753 0.539 -7.100 1.00 83.25 100 LYS A O 1
ATOM 844 N N . LEU A 1 101 ? 20.484 1.915 -5.486 1.00 77.81 101 LEU A N 1
ATOM 845 C CA . LEU A 1 101 ? 21.913 1.753 -5.704 1.00 77.81 101 LEU A CA 1
ATOM 846 C C . LEU A 1 101 ? 22.564 1.456 -4.362 1.00 77.81 101 LEU A C 1
ATOM 848 O O . LEU A 1 101 ? 22.507 2.281 -3.459 1.00 77.81 101 LEU A O 1
ATOM 852 N N . THR A 1 102 ? 23.211 0.305 -4.241 1.00 73.69 102 THR A N 1
ATOM 853 C CA . THR A 1 102 ? 24.038 0.004 -3.073 1.00 73.69 102 THR A CA 1
ATOM 854 C C . THR A 1 102 ? 25.471 0.403 -3.391 1.00 73.69 102 THR A C 1
ATOM 856 O O . THR A 1 102 ? 26.073 -0.136 -4.321 1.00 73.69 102 THR A O 1
ATOM 859 N N . LYS A 1 103 ? 26.020 1.365 -2.650 1.00 71.75 103 LYS A N 1
ATOM 860 C CA . LYS A 1 103 ? 27.416 1.791 -2.777 1.00 71.75 103 LYS A CA 1
ATOM 861 C C . LYS A 1 103 ? 28.039 1.872 -1.389 1.00 71.75 103 LYS A C 1
ATOM 863 O O . LYS A 1 103 ? 27.455 2.470 -0.495 1.00 71.75 103 LYS A O 1
ATOM 868 N N . ASP A 1 104 ? 29.199 1.245 -1.212 1.00 76.19 104 ASP A N 1
ATOM 869 C CA . ASP A 1 104 ? 29.959 1.251 0.048 1.00 76.19 104 ASP A CA 1
ATOM 870 C C . ASP A 1 104 ? 29.148 0.761 1.269 1.00 76.19 104 ASP A C 1
ATOM 872 O O . ASP A 1 104 ? 29.338 1.226 2.387 1.00 76.19 104 ASP A O 1
ATOM 876 N N . GLY A 1 105 ? 28.210 -0.171 1.052 1.00 73.62 105 GLY A N 1
ATOM 877 C CA . GLY A 1 105 ? 27.314 -0.686 2.097 1.00 73.62 105 GLY A CA 1
ATOM 878 C C . GLY A 1 105 ? 26.103 0.201 2.409 1.00 73.62 105 GLY A C 1
ATOM 879 O O . GLY A 1 105 ? 25.269 -0.188 3.222 1.00 73.62 105 GLY A O 1
ATOM 880 N N . TYR A 1 106 ? 25.961 1.348 1.741 1.00 67.62 106 TYR A N 1
ATOM 881 C CA . TYR A 1 106 ? 24.821 2.252 1.878 1.00 67.62 106 TYR A CA 1
ATOM 882 C C . TYR A 1 106 ? 23.856 2.102 0.699 1.00 67.62 106 TYR A C 1
ATOM 884 O O . TYR A 1 106 ? 24.272 2.072 -0.462 1.00 67.62 106 TYR A O 1
ATOM 892 N N . GLU A 1 107 ? 22.557 2.026 0.992 1.00 74.50 107 GLU A N 1
ATOM 893 C CA . GLU A 1 107 ? 21.506 2.084 -0.025 1.00 74.50 107 GLU A CA 1
ATOM 894 C C . GLU A 1 107 ? 21.140 3.538 -0.334 1.00 74.50 107 GLU A C 1
ATOM 896 O O . GLU A 1 107 ? 20.747 4.306 0.544 1.00 74.50 107 GLU A O 1
ATOM 901 N N . TYR A 1 108 ? 21.234 3.898 -1.608 1.00 75.50 108 TYR A N 1
ATOM 902 C CA . TYR A 1 108 ? 20.828 5.183 -2.149 1.00 75.50 108 TYR A CA 1
ATOM 903 C C . TYR A 1 108 ? 19.656 5.001 -3.108 1.00 75.50 108 TYR A C 1
ATOM 905 O O . TYR A 1 108 ? 19.696 4.170 -4.017 1.00 75.50 108 TYR A O 1
ATOM 913 N N . SER A 1 109 ? 18.643 5.842 -2.947 1.00 77.75 109 SER A N 1
ATOM 914 C CA . SER A 1 109 ? 17.499 5.918 -3.851 1.00 77.75 109 SER A CA 1
ATOM 915 C C . SER A 1 109 ? 17.669 7.087 -4.814 1.00 77.75 109 SER A C 1
ATOM 917 O O . SER A 1 109 ? 17.770 8.241 -4.395 1.00 77.75 109 SER A O 1
ATOM 919 N N . TYR A 1 110 ? 17.681 6.799 -6.116 1.00 83.75 110 TYR A N 1
ATOM 920 C CA . TYR A 1 110 ? 17.769 7.808 -7.170 1.00 83.75 110 TYR A CA 1
ATOM 921 C C . TYR A 1 110 ? 16.493 7.829 -8.004 1.00 83.75 110 TYR A C 1
ATOM 923 O O . TYR A 1 110 ? 16.153 6.847 -8.662 1.00 83.75 110 TYR A O 1
ATOM 931 N N . TYR A 1 111 ? 15.818 8.977 -8.031 1.00 85.00 111 TYR A N 1
ATOM 932 C CA . TYR A 1 111 ? 14.637 9.174 -8.866 1.00 85.00 111 TYR A CA 1
ATOM 933 C C . TYR A 1 111 ? 15.030 9.562 -10.291 1.00 85.00 111 TYR A C 1
ATOM 935 O O . TYR A 1 111 ? 15.699 10.569 -10.538 1.00 85.00 111 TYR A O 1
ATOM 943 N N . LEU A 1 112 ? 14.585 8.758 -11.248 1.00 87.44 112 LEU A N 1
ATOM 944 C CA . LEU A 1 112 ? 14.776 8.977 -12.670 1.00 87.44 112 LEU A CA 1
ATOM 945 C C . LEU A 1 112 ? 13.654 9.879 -13.191 1.00 87.44 112 LEU A C 1
ATOM 947 O O . LEU A 1 112 ? 12.479 9.523 -13.137 1.00 87.44 112 LEU A O 1
ATOM 951 N N . ARG A 1 113 ? 14.024 11.046 -13.736 1.00 81.31 113 ARG A N 1
ATOM 952 C CA . ARG A 1 113 ? 13.055 12.008 -14.296 1.00 81.31 113 ARG A CA 1
ATOM 953 C C . ARG A 1 113 ? 12.256 11.445 -15.472 1.00 81.31 113 ARG A C 1
ATOM 955 O O . ARG A 1 113 ? 11.096 11.796 -15.632 1.00 81.31 113 ARG A O 1
ATOM 962 N N . ALA A 1 114 ? 12.893 10.639 -16.319 1.00 89.25 114 ALA A N 1
ATOM 963 C CA . ALA A 1 114 ? 12.263 10.020 -17.477 1.00 89.25 114 ALA A CA 1
ATOM 964 C C . ALA A 1 114 ? 12.982 8.718 -17.828 1.00 89.25 114 ALA A C 1
ATOM 966 O O . ALA A 1 114 ? 14.216 8.664 -17.843 1.00 89.25 114 ALA A O 1
ATOM 967 N N . VAL A 1 115 ? 12.195 7.688 -18.121 1.00 94.44 115 VAL A N 1
ATOM 968 C CA . VAL A 1 115 ? 12.659 6.348 -18.478 1.00 94.44 115 VAL A CA 1
ATOM 969 C C . VAL A 1 115 ? 11.876 5.895 -19.702 1.00 94.44 115 VAL A C 1
ATOM 971 O O . VAL A 1 115 ? 10.681 6.168 -19.799 1.00 94.44 115 VAL A O 1
ATOM 974 N N . TYR A 1 116 ? 12.545 5.221 -20.632 1.00 96.06 116 TYR A N 1
ATOM 975 C CA . TYR A 1 116 ? 11.984 4.830 -21.921 1.00 96.06 116 TYR A CA 1
ATOM 976 C C . TYR A 1 116 ? 12.230 3.354 -22.212 1.00 96.06 116 TYR A C 1
ATOM 978 O O . TYR A 1 116 ? 13.224 2.774 -21.766 1.00 96.06 116 TYR A O 1
ATOM 986 N N . LYS A 1 117 ? 11.339 2.753 -22.999 1.00 95.75 117 LYS A N 1
ATOM 987 C CA . LYS A 1 117 ? 11.457 1.363 -23.462 1.00 95.75 117 LYS A CA 1
ATOM 988 C C . LYS A 1 117 ? 12.415 1.213 -24.637 1.00 95.75 117 LYS A C 1
ATOM 990 O O . LYS A 1 117 ? 12.941 0.128 -24.868 1.00 95.75 117 LYS A O 1
ATOM 995 N N . ASP A 1 118 ? 12.642 2.289 -25.383 1.00 95.19 118 ASP A N 1
ATOM 996 C CA . ASP A 1 118 ? 13.390 2.273 -26.631 1.00 95.19 118 ASP A CA 1
ATOM 997 C C . ASP A 1 118 ? 14.571 3.259 -26.625 1.00 95.19 118 ASP A C 1
ATOM 999 O O . ASP A 1 118 ? 14.584 4.271 -25.922 1.00 95.19 118 ASP A O 1
ATOM 1003 N N . LYS A 1 119 ? 15.573 2.978 -27.468 1.00 93.19 119 LYS A N 1
ATOM 1004 C CA . LYS A 1 119 ? 16.798 3.786 -27.580 1.00 93.19 119 LYS A CA 1
ATOM 1005 C C . LYS A 1 119 ? 16.535 5.213 -28.081 1.00 93.19 119 LYS A C 1
ATOM 1007 O O . LYS A 1 119 ? 17.288 6.119 -27.735 1.00 93.19 119 LYS A O 1
ATOM 1012 N N . LYS A 1 120 ? 15.504 5.421 -28.909 1.00 92.31 120 LYS A N 1
ATOM 1013 C CA . LYS A 1 120 ? 15.164 6.749 -29.446 1.00 92.31 120 LYS A CA 1
ATOM 1014 C C . LYS A 1 120 ? 14.439 7.611 -28.410 1.00 92.31 120 LYS A C 1
ATOM 1016 O O . LYS A 1 120 ? 14.263 8.798 -28.662 1.00 92.31 120 LYS A O 1
ATOM 1021 N N . MET A 1 121 ? 14.090 7.041 -27.251 1.00 92.06 121 MET A N 1
ATOM 1022 C CA . MET A 1 121 ? 13.406 7.717 -26.151 1.00 92.06 121 MET A CA 1
ATOM 1023 C C . MET A 1 121 ? 12.063 8.313 -26.586 1.00 92.06 121 MET A C 1
ATOM 1025 O O . MET A 1 121 ? 11.721 9.437 -26.225 1.00 92.06 121 MET A O 1
ATOM 1029 N N . THR A 1 122 ? 11.306 7.560 -27.386 1.00 92.88 122 THR A N 1
ATOM 1030 C CA . THR A 1 122 ? 9.978 7.971 -27.862 1.00 92.88 122 THR A CA 1
ATOM 1031 C C . THR A 1 122 ? 8.852 7.266 -27.115 1.00 92.88 122 THR A C 1
ATOM 1033 O O . THR A 1 122 ? 7.741 7.789 -27.060 1.00 92.88 122 THR A O 1
ATOM 1036 N N . ILE A 1 123 ? 9.124 6.104 -26.519 1.00 95.31 123 ILE A N 1
ATOM 1037 C CA . ILE A 1 123 ? 8.146 5.286 -25.806 1.00 95.31 123 ILE A CA 1
ATOM 1038 C C . ILE A 1 123 ? 8.473 5.337 -24.309 1.00 95.31 123 ILE A C 1
ATOM 1040 O O . ILE A 1 123 ? 9.415 4.665 -23.873 1.00 95.31 123 ILE A O 1
ATOM 1044 N N . PRO A 1 124 ? 7.742 6.129 -23.503 1.00 94.75 124 PRO A N 1
ATOM 1045 C CA . PRO A 1 124 ? 7.978 6.188 -22.068 1.00 94.75 124 PRO A CA 1
ATOM 1046 C C . PRO A 1 124 ? 7.678 4.835 -21.414 1.00 94.75 124 PRO A C 1
ATOM 1048 O O . PRO A 1 124 ? 6.773 4.108 -21.826 1.00 94.75 124 PRO A O 1
ATOM 1051 N N . LEU A 1 125 ? 8.453 4.511 -20.383 1.00 94.31 125 LEU A N 1
ATOM 1052 C CA . LEU A 1 125 ? 8.168 3.408 -19.478 1.00 94.31 125 LEU A CA 1
ATOM 1053 C C . LEU A 1 125 ? 7.178 3.908 -18.419 1.00 94.31 125 LEU A C 1
ATOM 1055 O O . LEU A 1 125 ? 7.512 4.800 -17.633 1.00 94.31 125 LEU A O 1
ATOM 1059 N N . VAL A 1 126 ? 5.971 3.353 -18.408 1.00 93.00 126 VAL A N 1
ATOM 1060 C CA . VAL A 1 126 ? 4.869 3.745 -17.517 1.00 93.00 126 VAL A CA 1
ATOM 1061 C C . VAL A 1 126 ? 4.635 2.686 -16.446 1.00 93.00 126 VAL A C 1
ATOM 1063 O O . VAL A 1 126 ? 5.099 1.556 -16.569 1.00 93.00 126 VAL A O 1
ATOM 1066 N N . ARG A 1 127 ? 3.920 3.038 -15.372 1.00 90.44 127 ARG A N 1
ATOM 1067 C CA . ARG A 1 127 ? 3.688 2.126 -14.238 1.00 90.44 127 ARG A CA 1
ATOM 1068 C C . ARG A 1 127 ? 3.048 0.798 -14.660 1.00 90.44 127 ARG A C 1
ATOM 1070 O O . ARG A 1 127 ? 3.379 -0.225 -14.078 1.00 90.44 127 ARG A O 1
ATOM 1077 N N . GLU A 1 128 ? 2.186 0.814 -15.680 1.00 91.56 128 GLU A N 1
ATOM 1078 C CA . GLU A 1 128 ? 1.491 -0.361 -16.220 1.00 91.56 128 GLU A CA 1
ATOM 1079 C C . GLU A 1 128 ? 2.445 -1.378 -16.866 1.00 91.56 128 GLU A C 1
ATOM 1081 O O . GLU A 1 128 ? 2.061 -2.522 -17.082 1.00 91.56 128 GLU A O 1
ATOM 1086 N N . ASP A 1 129 ? 3.687 -0.979 -17.148 1.00 93.44 129 ASP A N 1
ATOM 1087 C CA . ASP A 1 129 ? 4.737 -1.883 -17.623 1.00 93.44 129 ASP A CA 1
ATOM 1088 C C . ASP A 1 129 ? 5.420 -2.651 -16.491 1.00 93.44 129 ASP A C 1
ATOM 1090 O O . ASP A 1 129 ? 6.185 -3.579 -16.749 1.00 93.44 129 ASP A O 1
ATOM 1094 N N . GLY A 1 130 ? 5.198 -2.229 -15.246 1.00 91.88 130 GLY A N 1
ATOM 1095 C CA . GLY A 1 130 ? 5.695 -2.890 -14.054 1.00 91.88 130 GLY A CA 1
ATOM 1096 C C . GLY A 1 130 ? 4.650 -3.802 -13.418 1.00 91.88 130 GLY A C 1
ATOM 1097 O O . GLY A 1 130 ? 3.443 -3.623 -13.559 1.00 91.88 130 GLY A O 1
ATOM 1098 N N . GLU A 1 131 ? 5.134 -4.762 -12.646 1.00 94.94 131 GLU A N 1
ATOM 1099 C CA . GLU A 1 131 ? 4.312 -5.641 -11.824 1.00 94.94 131 GLU A CA 1
ATOM 1100 C C . GLU A 1 131 ? 3.902 -4.928 -10.532 1.00 94.94 131 GLU A C 1
ATOM 1102 O O . GLU A 1 131 ? 4.708 -4.231 -9.909 1.00 94.94 131 GLU A O 1
ATOM 1107 N N . MET A 1 132 ? 2.650 -5.109 -10.110 1.00 94.06 132 MET A N 1
ATOM 1108 C CA . MET A 1 132 ? 2.163 -4.578 -8.837 1.00 94.06 132 MET A CA 1
ATOM 1109 C C . MET A 1 132 ? 2.918 -5.211 -7.665 1.00 94.06 132 MET A C 1
ATOM 1111 O O . MET A 1 132 ? 3.040 -6.432 -7.576 1.00 94.06 132 MET A O 1
ATOM 1115 N N . VAL A 1 133 ? 3.391 -4.379 -6.739 1.00 92.56 133 VAL A N 1
ATOM 1116 C CA . VAL A 1 133 ? 4.054 -4.818 -5.506 1.00 92.56 133 VAL A CA 1
ATOM 1117 C C . VAL A 1 133 ? 3.141 -4.523 -4.326 1.00 92.56 133 VAL A C 1
ATOM 1119 O O . VAL A 1 133 ? 2.628 -3.413 -4.215 1.00 92.56 133 VAL A O 1
ATOM 1122 N N . PHE A 1 134 ? 2.979 -5.489 -3.427 1.00 90.31 134 PHE A N 1
ATOM 1123 C CA . PHE A 1 134 ? 2.196 -5.364 -2.196 1.00 90.31 134 PHE A CA 1
ATOM 1124 C C . P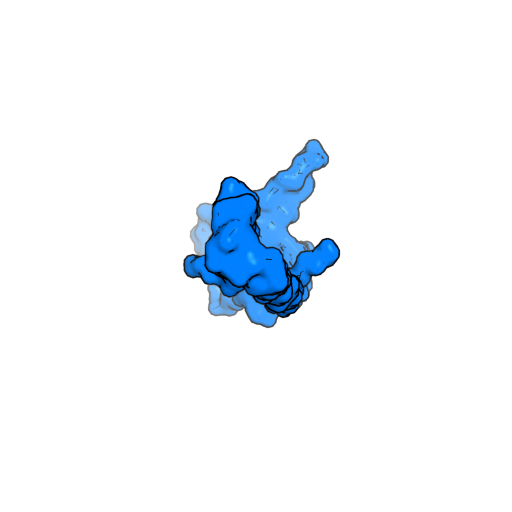HE A 1 134 ? 3.122 -5.386 -0.972 1.00 90.31 134 PHE A C 1
ATOM 1126 O O . PHE A 1 134 ? 4.280 -5.793 -1.074 1.00 90.31 134 PHE A O 1
ATOM 1133 N N . GLU A 1 135 ? 2.633 -4.894 0.166 1.00 81.12 135 GLU A N 1
ATOM 1134 C CA . GLU A 1 135 ? 3.355 -4.972 1.443 1.00 81.12 135 GLU A CA 1
ATOM 1135 C C . GLU A 1 135 ? 3.363 -6.442 1.906 1.00 81.12 135 GLU A C 1
ATOM 1137 O O . GLU A 1 135 ? 2.317 -7.089 1.883 1.00 81.12 135 GLU A O 1
ATOM 1142 N N . SER A 1 136 ? 4.549 -6.976 2.216 1.00 58.69 136 SER A N 1
ATOM 1143 C CA . SER A 1 136 ? 4.781 -8.364 2.652 1.00 58.69 136 SER A CA 1
ATOM 1144 C C . SER A 1 136 ? 4.601 -8.545 4.148 1.00 58.69 136 SER A C 1
ATOM 1146 O O . SER A 1 136 ? 5.114 -7.656 4.867 1.00 58.69 136 SER A O 1
#

pLDDT: mean 90.42, std 8.51, range [44.97, 97.5]